Protein AF-A0A3T0N5Q4-F1 (afdb_monomer_lite)

Foldseek 3Di:
DADAQFKKAFPDCPPVVRRPWIWGFHDFPDVVQTKTWIFTAELVLDTPDTDIDTPVRIDGPGHDDDDPVC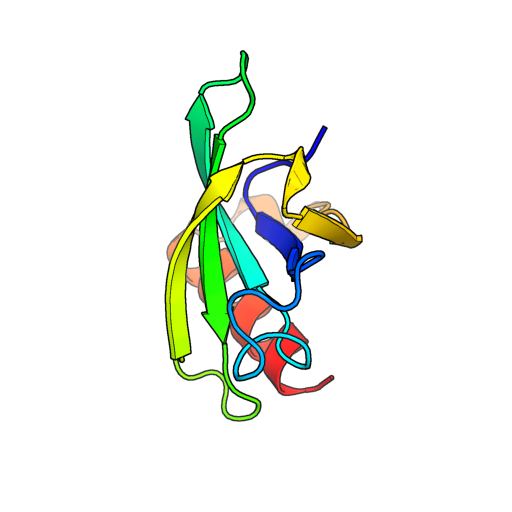PPPDSVRSSSVSSNVRSPD

Organism: NCBI:txid2483033

Radius of gyration: 12.54 Å; chains: 1; bounding box: 31×25×36 Å

Structure (mmCIF, N/CA/C/O backbone):
data_AF-A0A3T0N5Q4-F1
#
_entry.id   AF-A0A3T0N5Q4-F1
#
loop_
_atom_site.group_PDB
_atom_site.id
_atom_site.type_symbol
_atom_site.label_atom_id
_atom_site.label_alt_id
_atom_site.label_comp_id
_atom_site.label_asym_id
_atom_site.label_entity_id
_atom_site.label_seq_id
_atom_site.pdbx_PDB_ins_code
_atom_site.Cartn_x
_atom_site.Cartn_y
_atom_site.Cartn_z
_atom_site.occupancy
_atom_site.B_iso_or_equiv
_atom_site.auth_seq_id
_atom_site.auth_comp_id
_atom_site.auth_asym_id
_atom_site.auth_atom_id
_atom_site.pdbx_PDB_model_num
ATOM 1 N N . MET A 1 1 ? -6.124 12.134 5.028 1.00 83.00 1 MET A N 1
ATOM 2 C CA . MET A 1 1 ? -6.846 10.979 4.461 1.00 83.00 1 MET A CA 1
ATOM 3 C C . MET A 1 1 ? -5.871 10.254 3.563 1.00 83.00 1 MET A C 1
ATOM 5 O O . MET A 1 1 ? -5.293 10.916 2.708 1.00 83.00 1 MET A O 1
ATOM 9 N N . ILE A 1 2 ? -5.627 8.974 3.833 1.00 89.81 2 ILE A N 1
ATOM 10 C CA . ILE A 1 2 ? -4.741 8.143 3.015 1.00 89.81 2 ILE A CA 1
ATOM 11 C C . ILE A 1 2 ? -5.504 7.783 1.737 1.00 89.81 2 ILE A C 1
ATOM 13 O O . ILE A 1 2 ? -6.710 7.537 1.790 1.00 89.81 2 ILE A O 1
ATOM 17 N N . LYS A 1 3 ? -4.824 7.814 0.596 1.00 90.31 3 LYS A N 1
ATOM 18 C CA . LYS A 1 3 ? -5.394 7.517 -0.720 1.00 90.31 3 LYS A CA 1
ATOM 19 C C . LYS A 1 3 ? -4.747 6.281 -1.326 1.00 90.31 3 LYS A C 1
ATOM 21 O O . LYS A 1 3 ? -3.684 5.841 -0.897 1.00 90.31 3 LYS A O 1
ATOM 26 N N . GLN A 1 4 ? -5.380 5.751 -2.368 1.00 90.31 4 GLN A N 1
ATOM 27 C CA . GLN A 1 4 ? -4.743 4.765 -3.231 1.00 90.31 4 GLN A CA 1
ATOM 28 C C . GLN A 1 4 ? -3.388 5.295 -3.724 1.00 90.31 4 GLN A C 1
ATOM 30 O O . GLN A 1 4 ? -3.267 6.473 -4.059 1.00 90.31 4 GLN A O 1
ATOM 35 N N . TYR A 1 5 ? -2.396 4.407 -3.759 1.00 90.81 5 TYR A N 1
ATOM 36 C CA . TYR A 1 5 ? -0.996 4.652 -4.108 1.00 90.81 5 TYR A CA 1
ATOM 37 C C . TYR A 1 5 ? -0.157 5.413 -3.081 1.00 90.81 5 TYR A C 1
ATOM 39 O O . TYR A 1 5 ? 1.056 5.534 -3.271 1.00 90.81 5 TYR A O 1
ATOM 47 N N . ASP A 1 6 ? -0.742 5.858 -1.969 1.00 91.81 6 ASP A N 1
ATOM 48 C CA . ASP A 1 6 ? 0.039 6.435 -0.881 1.00 91.81 6 ASP A CA 1
ATOM 49 C C . ASP A 1 6 ? 0.987 5.393 -0.275 1.00 91.81 6 ASP A C 1
ATOM 51 O O . ASP A 1 6 ? 0.666 4.209 -0.150 1.00 91.81 6 ASP A O 1
ATOM 55 N N . SER A 1 7 ? 2.174 5.851 0.114 1.00 91.44 7 SER A N 1
ATOM 56 C CA . SER A 1 7 ? 3.155 5.047 0.834 1.00 91.44 7 SER A CA 1
ATOM 57 C C . SER A 1 7 ? 2.931 5.175 2.336 1.00 91.44 7 SER A C 1
ATOM 59 O O . SER A 1 7 ? 2.855 6.286 2.871 1.00 91.44 7 SER A O 1
ATOM 61 N N . VAL A 1 8 ? 2.852 4.041 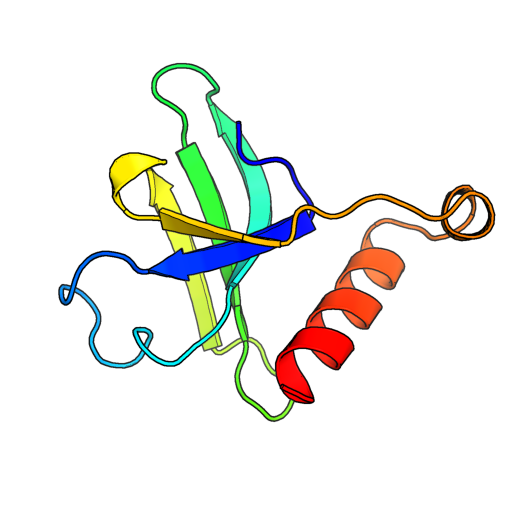3.019 1.00 92.31 8 VAL A N 1
ATOM 62 C CA . VAL A 1 8 ? 2.498 3.930 4.435 1.00 92.31 8 VAL A CA 1
ATOM 63 C C . VAL A 1 8 ? 3.467 3.008 5.177 1.00 92.31 8 VAL A C 1
ATOM 65 O O . VAL A 1 8 ? 4.160 2.199 4.567 1.00 92.31 8 VAL A O 1
ATOM 68 N N . GLN A 1 9 ? 3.502 3.113 6.500 1.00 90.94 9 GLN A N 1
ATOM 69 C CA . GLN A 1 9 ? 4.205 2.194 7.396 1.00 90.94 9 GLN A CA 1
ATOM 70 C C . GLN A 1 9 ? 3.239 1.653 8.445 1.00 90.94 9 GLN A C 1
ATOM 72 O O . GLN A 1 9 ? 2.264 2.321 8.795 1.00 90.94 9 GLN A O 1
ATOM 77 N N . LEU A 1 10 ? 3.528 0.472 8.984 1.00 90.38 10 LEU A N 1
ATOM 78 C CA . LEU A 1 10 ? 2.814 -0.053 10.145 1.00 90.38 10 LEU A CA 1
ATOM 79 C C . LEU A 1 10 ? 3.175 0.742 11.407 1.00 90.38 10 LEU A C 1
ATOM 81 O O . LEU A 1 10 ? 4.345 0.944 11.721 1.00 90.38 10 LEU A O 1
ATOM 85 N N . LYS A 1 11 ? 2.151 1.166 12.149 1.00 85.88 11 LYS A N 1
ATOM 86 C CA . LYS A 1 11 ? 2.280 1.844 13.445 1.00 85.88 11 LYS A CA 1
ATOM 87 C C . LYS A 1 11 ? 2.500 0.857 14.592 1.00 85.88 11 LYS A C 1
ATOM 89 O O . LYS A 1 11 ? 3.226 1.159 15.537 1.00 85.88 11 LYS A O 1
ATOM 94 N N . SER A 1 12 ? 1.837 -0.299 14.531 1.00 71.69 12 SER A N 1
ATOM 95 C CA . SER A 1 12 ? 1.777 -1.259 15.636 1.00 71.69 12 SER A CA 1
ATOM 96 C C . SER A 1 12 ? 2.838 -2.364 15.523 1.00 71.69 12 SER A C 1
ATOM 98 O O . SER A 1 12 ? 3.048 -2.911 14.439 1.00 71.69 12 SER A O 1
ATOM 100 N N . PRO A 1 13 ? 3.445 -2.791 16.649 1.00 64.88 13 PRO A N 1
ATOM 101 C CA . PRO A 1 13 ? 4.410 -3.891 16.692 1.00 64.88 13 PRO A CA 1
ATOM 102 C C . PRO A 1 13 ? 3.770 -5.277 16.567 1.00 64.88 13 PRO A C 1
ATOM 104 O O . PRO A 1 13 ? 4.444 -6.286 16.746 1.00 64.88 13 PRO A O 1
ATOM 107 N N . THR A 1 14 ? 2.474 -5.363 16.254 1.00 66.00 14 THR A N 1
ATOM 108 C CA . THR A 1 14 ? 1.762 -6.632 16.047 1.00 66.00 14 THR A CA 1
ATOM 109 C C . THR A 1 14 ? 2.363 -7.464 14.916 1.00 66.00 14 THR A C 1
ATOM 111 O O . THR A 1 14 ? 2.156 -8.676 14.883 1.00 66.00 14 THR A O 1
ATOM 114 N N . LYS A 1 15 ? 3.132 -6.845 14.009 1.00 72.12 15 LYS A N 1
ATOM 115 C CA . LYS A 1 15 ? 3.893 -7.526 12.954 1.00 72.12 15 LYS A CA 1
ATOM 116 C C . LYS A 1 15 ? 5.319 -6.966 12.879 1.00 72.12 15 LYS A C 1
ATOM 118 O O . LYS A 1 15 ? 5.602 -6.157 11.999 1.00 72.12 15 LYS A O 1
ATOM 123 N N . PRO A 1 16 ? 6.231 -7.402 13.768 1.00 70.38 16 PRO A N 1
ATOM 124 C CA . PRO A 1 16 ? 7.588 -6.858 13.838 1.00 70.38 16 PRO A CA 1
ATOM 125 C C . PRO A 1 16 ? 8.368 -7.062 12.532 1.00 70.38 16 PRO A C 1
ATOM 127 O O . PRO A 1 16 ? 9.146 -6.202 12.147 1.00 70.38 16 PRO A O 1
ATOM 130 N N . ALA A 1 17 ? 8.080 -8.137 11.789 1.00 75.69 17 ALA A N 1
ATOM 131 C CA . ALA A 1 17 ? 8.680 -8.407 10.480 1.00 75.69 17 ALA A CA 1
ATOM 132 C C . ALA A 1 17 ? 8.348 -7.365 9.390 1.00 75.69 17 ALA A C 1
ATOM 134 O O . ALA A 1 17 ? 8.989 -7.374 8.345 1.00 75.69 17 ALA A O 1
ATOM 135 N N . LEU A 1 18 ? 7.343 -6.509 9.614 1.00 79.12 18 LEU A N 1
ATOM 136 C CA . LEU A 1 18 ? 6.901 -5.472 8.678 1.00 79.12 18 LEU A CA 1
ATOM 137 C C . LEU A 1 18 ? 7.151 -4.051 9.207 1.00 79.12 18 LEU A C 1
ATOM 139 O O . LEU A 1 18 ? 6.809 -3.090 8.524 1.00 79.12 18 LEU A O 1
ATOM 143 N N . MET A 1 19 ? 7.708 -3.890 10.416 1.00 70.94 19 MET A N 1
ATOM 144 C CA . MET A 1 19 ? 7.900 -2.560 11.016 1.00 70.94 19 MET A CA 1
ATOM 145 C C . MET A 1 19 ? 8.915 -1.715 10.248 1.00 70.94 19 MET A C 1
ATOM 147 O O . MET A 1 19 ? 8.737 -0.504 10.162 1.00 70.94 19 MET A O 1
ATOM 151 N N . ASP A 1 20 ? 9.926 -2.348 9.657 1.00 75.19 20 ASP A N 1
ATOM 152 C CA . ASP A 1 20 ? 10.940 -1.685 8.829 1.00 75.19 20 ASP A CA 1
ATOM 153 C C . ASP A 1 20 ? 10.563 -1.647 7.338 1.00 75.19 20 ASP A C 1
ATOM 155 O O . ASP A 1 20 ? 11.303 -1.110 6.515 1.00 75.19 20 ASP A O 1
ATOM 159 N N . CYS A 1 21 ? 9.407 -2.207 6.971 1.00 79.25 21 CYS A N 1
ATOM 160 C CA . CYS A 1 21 ? 8.971 -2.308 5.586 1.00 79.25 21 CYS A CA 1
ATOM 161 C C . CYS A 1 21 ? 7.994 -1.184 5.245 1.00 79.25 21 CYS A C 1
ATOM 163 O O . CYS A 1 21 ? 7.027 -0.917 5.964 1.00 79.25 21 CYS A O 1
ATOM 165 N N . ALA A 1 22 ? 8.217 -0.547 4.099 1.00 87.38 22 ALA A N 1
ATOM 166 C CA . ALA A 1 22 ? 7.250 0.375 3.532 1.00 87.38 22 ALA A CA 1
ATOM 167 C C . ALA A 1 22 ? 6.155 -0.401 2.787 1.00 87.38 22 ALA A C 1
ATOM 169 O O . ALA A 1 22 ? 6.418 -1.384 2.088 1.00 87.38 22 ALA A O 1
ATOM 170 N N . GLY A 1 2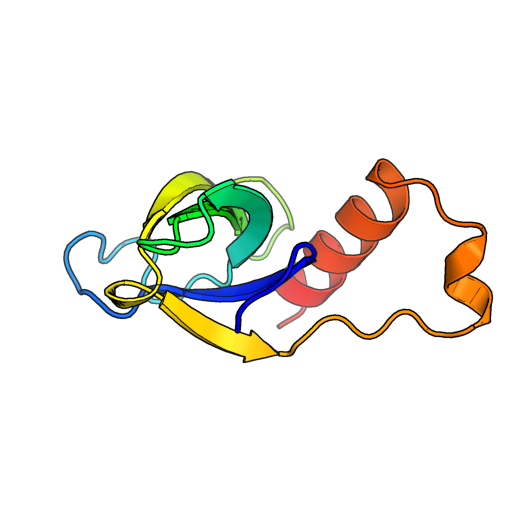3 ? 4.919 0.061 2.933 1.00 90.81 23 GLY A N 1
ATOM 171 C CA . GLY A 1 23 ? 3.765 -0.430 2.201 1.00 90.81 23 GLY A CA 1
ATOM 172 C C . GLY A 1 23 ? 3.230 0.604 1.219 1.00 90.81 23 GLY A C 1
ATOM 1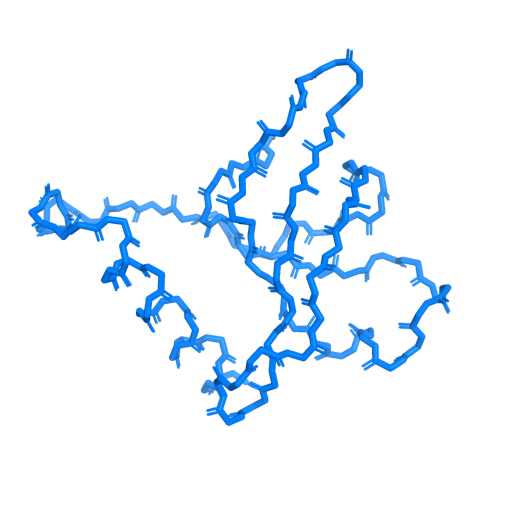73 O O . GLY A 1 23 ? 3.424 1.806 1.400 1.00 90.81 23 GLY A O 1
ATOM 174 N N . VAL A 1 24 ? 2.528 0.145 0.189 1.00 92.44 24 VAL A N 1
ATOM 175 C CA . VAL A 1 24 ? 1.734 0.996 -0.704 1.00 92.44 24 VAL A CA 1
ATOM 176 C C . VAL A 1 24 ? 0.270 0.624 -0.558 1.00 92.44 24 VAL A C 1
ATOM 178 O O . VAL A 1 24 ? -0.083 -0.556 -0.582 1.00 92.44 24 VAL A O 1
ATOM 181 N N . VAL A 1 25 ? -0.594 1.628 -0.456 1.00 93.00 25 VAL A N 1
ATOM 182 C CA . VAL A 1 25 ? -2.039 1.419 -0.511 1.00 93.00 25 VAL A CA 1
ATOM 183 C C . VAL A 1 25 ? -2.443 1.010 -1.921 1.00 93.00 25 VAL A C 1
ATOM 185 O O . VAL A 1 25 ? -2.290 1.772 -2.874 1.00 93.00 25 VAL A O 1
ATOM 188 N N . VAL A 1 26 ? -2.973 -0.198 -2.052 1.00 91.94 26 VAL A N 1
ATOM 189 C CA . VAL A 1 26 ? -3.447 -0.751 -3.325 1.00 91.94 26 VAL A CA 1
ATOM 190 C C . VAL A 1 26 ? -4.893 -0.367 -3.563 1.00 91.94 26 VAL A C 1
ATOM 192 O O . VAL A 1 26 ? -5.283 -0.134 -4.703 1.00 91.94 26 VAL A O 1
ATOM 195 N N . ASP A 1 27 ? -5.682 -0.297 -2.492 1.00 91.81 27 ASP A N 1
ATOM 196 C CA . ASP A 1 27 ? -7.108 -0.018 -2.581 1.00 91.81 27 ASP A CA 1
ATOM 197 C C . ASP A 1 27 ? -7.665 0.587 -1.288 1.00 91.81 27 ASP A C 1
ATOM 199 O O . ASP A 1 27 ? -7.103 0.401 -0.202 1.00 91.81 27 ASP A O 1
ATOM 203 N N . VAL A 1 28 ? -8.780 1.306 -1.414 1.00 91.75 28 VAL A N 1
ATOM 204 C CA . VAL A 1 28 ? -9.533 1.892 -0.298 1.00 91.75 28 VAL A CA 1
ATOM 205 C C . VAL A 1 28 ? -10.848 1.126 -0.173 1.00 91.75 28 VAL A C 1
ATOM 207 O O . VAL A 1 28 ? -11.743 1.286 -0.996 1.00 91.75 28 VAL A O 1
ATOM 210 N N . LEU A 1 29 ? -10.967 0.286 0.856 1.00 91.62 29 LEU A N 1
ATOM 211 C CA . LEU A 1 29 ? -12.121 -0.601 1.036 1.00 91.62 29 LEU A CA 1
ATOM 212 C C . LEU A 1 29 ? -13.344 0.138 1.575 1.00 91.62 29 LEU A C 1
ATOM 214 O O . LEU A 1 29 ? -14.469 -0.089 1.139 1.00 91.62 29 LEU A O 1
ATOM 218 N N . THR A 1 30 ? -13.132 0.993 2.572 1.00 90.62 30 THR A N 1
ATOM 219 C CA . THR A 1 30 ? -14.194 1.793 3.186 1.00 90.62 30 THR A CA 1
ATOM 220 C C . THR A 1 30 ? -13.613 3.116 3.658 1.00 90.62 30 THR A C 1
ATOM 222 O O . THR A 1 30 ? -12.446 3.178 4.039 1.00 90.62 30 THR A O 1
ATOM 225 N N . GLU A 1 31 ? -14.421 4.175 3.640 1.00 88.00 31 GLU A N 1
ATOM 226 C CA . GLU A 1 31 ? -14.011 5.515 4.077 1.00 88.00 31 GLU A CA 1
ATOM 227 C C . GLU A 1 31 ? -14.420 5.816 5.530 1.00 88.00 31 GLU A C 1
ATOM 229 O O . GLU A 1 31 ? -13.896 6.756 6.128 1.00 88.00 31 GLU A O 1
ATOM 234 N N . ASN A 1 32 ? -15.332 5.028 6.120 1.00 89.62 32 ASN A N 1
ATOM 235 C CA . ASN A 1 32 ? -15.836 5.256 7.476 1.00 89.62 32 ASN A CA 1
ATOM 236 C C . ASN A 1 32 ? -16.354 3.958 8.154 1.00 89.62 32 ASN A C 1
ATOM 238 O O . ASN A 1 32 ? -17.498 3.571 7.907 1.00 89.62 32 ASN A O 1
ATOM 242 N N . PRO A 1 33 ? -15.567 3.309 9.038 1.00 87.00 33 PRO A N 1
ATOM 243 C CA . PRO A 1 33 ? -14.199 3.669 9.409 1.00 87.00 33 PRO A CA 1
ATOM 244 C C . PRO A 1 33 ? -13.199 3.361 8.276 1.00 87.00 33 PRO A C 1
ATOM 246 O O . PRO A 1 33 ? -13.322 2.334 7.607 1.00 87.00 33 PRO A O 1
ATOM 249 N N . PRO A 1 34 ? -12.197 4.225 8.049 1.00 92.94 34 PRO A N 1
ATOM 250 C CA . PRO A 1 34 ? -11.274 4.085 6.930 1.00 92.94 34 PRO A CA 1
ATOM 251 C C . PRO A 1 34 ? -10.448 2.792 6.992 1.00 92.94 34 PRO A C 1
ATOM 253 O O . PRO A 1 34 ? -9.724 2.563 7.966 1.00 92.94 34 PRO A O 1
ATOM 256 N N . PHE A 1 35 ? -10.529 1.991 5.927 1.00 93.88 35 PHE A N 1
ATOM 257 C CA . PHE A 1 35 ? -9.857 0.697 5.785 1.00 93.88 35 PHE A CA 1
ATOM 258 C C . PHE A 1 35 ? -9.228 0.552 4.399 1.00 93.88 35 PHE A C 1
ATOM 260 O O . PHE A 1 35 ? -9.823 0.948 3.394 1.00 93.88 35 PHE A O 1
ATOM 267 N N . TYR A 1 36 ? -8.036 -0.036 4.345 1.00 94.38 36 TYR A N 1
ATOM 268 C CA . TYR A 1 36 ? -7.195 -0.054 3.151 1.00 94.38 36 TYR A CA 1
ATOM 269 C C . TYR A 1 36 ? -6.592 -1.433 2.915 1.00 94.38 36 TYR A C 1
ATOM 271 O O . TYR A 1 36 ? -6.218 -2.108 3.873 1.00 94.38 36 TYR A O 1
ATOM 279 N N . ILE A 1 37 ? -6.414 -1.799 1.646 1.00 94.31 37 ILE A N 1
ATOM 280 C CA . ILE A 1 37 ? -5.520 -2.897 1.273 1.00 94.31 37 ILE A CA 1
ATOM 281 C C . ILE A 1 37 ? -4.126 -2.307 1.096 1.00 94.31 37 ILE A C 1
ATOM 283 O O . ILE A 1 37 ? -3.922 -1.431 0.253 1.00 94.31 37 ILE A O 1
ATOM 287 N N . VAL A 1 38 ? -3.159 -2.797 1.864 1.00 93.44 38 VAL A N 1
ATOM 288 C CA . VAL A 1 38 ? -1.764 -2.355 1.814 1.00 93.44 38 VAL A CA 1
ATOM 289 C C . VAL A 1 38 ? -0.878 -3.514 1.394 1.00 93.44 38 VAL A C 1
ATOM 291 O O . VAL A 1 38 ? -0.891 -4.575 2.018 1.00 93.44 38 VAL A O 1
ATOM 294 N N . GLU A 1 39 ? -0.074 -3.303 0.356 1.00 93.12 39 GLU A N 1
ATOM 295 C CA . GLU A 1 39 ? 0.990 -4.233 -0.005 1.00 93.12 39 GLU A CA 1
ATOM 296 C C . GLU A 1 39 ? 2.317 -3.757 0.577 1.00 93.12 39 GLU A C 1
ATOM 298 O O . GLU A 1 39 ? 2.804 -2.684 0.228 1.00 93.12 39 GLU A O 1
ATOM 303 N N . PHE A 1 40 ? 2.908 -4.573 1.442 1.00 91.06 40 PHE A N 1
ATOM 304 C CA . PHE A 1 40 ? 4.272 -4.404 1.920 1.00 91.06 40 PHE A CA 1
ATOM 305 C C . PHE A 1 40 ? 5.233 -5.037 0.932 1.00 91.06 40 PHE A C 1
ATOM 307 O O . PHE A 1 40 ? 5.025 -6.170 0.485 1.00 91.06 40 PHE A O 1
ATOM 314 N N . VAL A 1 41 ? 6.288 -4.302 0.605 1.00 87.75 41 VAL A N 1
ATOM 315 C CA . VAL A 1 41 ? 7.301 -4.737 -0.352 1.00 87.75 41 VAL A CA 1
ATOM 316 C C . VAL A 1 41 ? 8.651 -4.890 0.332 1.00 87.75 41 VAL A C 1
ATOM 318 O O . VAL A 1 41 ? 9.025 -4.100 1.195 1.00 87.75 41 VAL A O 1
ATOM 321 N N . ASN A 1 42 ? 9.383 -5.922 -0.073 1.00 84.38 42 ASN A N 1
ATOM 322 C CA . ASN A 1 42 ? 10.772 -6.119 0.320 1.00 84.38 42 ASN A CA 1
ATOM 323 C C . ASN A 1 42 ? 11.685 -5.124 -0.421 1.00 84.38 42 ASN A C 1
ATOM 325 O O . ASN A 1 42 ? 11.309 -4.543 -1.443 1.00 84.38 42 ASN A O 1
ATOM 329 N N . SER A 1 43 ? 12.932 -4.998 0.035 1.00 80.69 43 SER A N 1
ATOM 330 C CA . SER A 1 43 ? 13.961 -4.165 -0.608 1.00 80.69 43 SER A CA 1
ATOM 331 C C . SER A 1 43 ? 14.317 -4.602 -2.038 1.00 80.69 43 SER A C 1
ATOM 333 O O . SER A 1 43 ? 14.924 -3.847 -2.786 1.00 80.69 43 SER A O 1
ATOM 335 N N . ASP A 1 44 ? 13.947 -5.813 -2.454 1.00 80.88 44 ASP A N 1
ATOM 336 C CA . ASP A 1 44 ? 14.101 -6.281 -3.838 1.00 80.88 44 ASP A CA 1
ATOM 337 C C . ASP A 1 44 ? 12.889 -5.933 -4.732 1.00 80.88 44 ASP A C 1
ATOM 339 O O . ASP A 1 44 ? 12.885 -6.229 -5.928 1.00 80.88 44 ASP A O 1
ATOM 343 N N . GLY A 1 45 ? 11.859 -5.285 -4.172 1.00 78.38 45 GLY A N 1
ATOM 344 C CA . GLY A 1 45 ? 10.613 -4.928 -4.852 1.00 78.38 45 GLY A CA 1
ATOM 345 C C . GLY A 1 45 ? 9.605 -6.070 -4.970 1.00 78.38 45 GLY A C 1
ATOM 346 O O . GLY A 1 45 ? 8.549 -5.880 -5.584 1.00 78.38 45 GLY A O 1
ATOM 347 N N . SER A 1 46 ? 9.899 -7.242 -4.398 1.00 84.81 46 SER A N 1
ATOM 348 C CA . SER A 1 46 ? 8.939 -8.339 -4.292 1.00 84.81 46 SER A CA 1
ATOM 349 C C . SER A 1 46 ? 7.863 -8.032 -3.250 1.00 84.81 46 SER A C 1
ATOM 351 O O . SER A 1 46 ? 8.085 -7.303 -2.281 1.00 84.81 46 SER A O 1
ATOM 353 N N . THR A 1 47 ? 6.671 -8.590 -3.454 1.00 88.62 47 THR A N 1
ATOM 354 C CA . THR A 1 47 ? 5.585 -8.508 -2.474 1.00 88.62 47 THR A CA 1
ATOM 355 C C . THR A 1 47 ? 5.937 -9.355 -1.257 1.00 88.62 47 THR A C 1
ATOM 357 O O . THR A 1 47 ? 6.110 -10.566 -1.374 1.00 88.62 47 THR A O 1
ATOM 360 N N . GLN A 1 48 ? 6.004 -8.725 -0.090 1.00 88.94 48 GLN A N 1
ATOM 361 C CA . GLN A 1 48 ? 6.235 -9.399 1.183 1.00 88.94 48 GLN A CA 1
ATOM 362 C C . GLN A 1 48 ? 4.917 -9.831 1.832 1.00 88.94 48 GLN A C 1
ATOM 364 O O . GLN A 1 48 ? 4.791 -10.964 2.292 1.00 88.94 48 GLN A O 1
ATOM 369 N N . ALA A 1 49 ? 3.929 -8.935 1.868 1.00 90.19 49 ALA A N 1
ATOM 370 C CA . ALA A 1 49 ? 2.613 -9.198 2.440 1.00 90.19 49 ALA A CA 1
ATOM 371 C C . ALA A 1 49 ? 1.549 -8.287 1.821 1.00 90.19 49 ALA A C 1
ATOM 373 O O . ALA A 1 49 ? 1.843 -7.161 1.433 1.00 90.19 49 ALA A O 1
ATOM 374 N N . LEU A 1 50 ? 0.303 -8.756 1.789 1.00 92.62 50 LEU A N 1
ATOM 375 C CA . LEU A 1 50 ? -0.871 -7.962 1.432 1.00 92.62 50 LEU A CA 1
ATOM 376 C C . LEU A 1 50 ? -1.845 -8.018 2.609 1.00 92.62 50 LEU A C 1
ATOM 378 O O . LEU A 1 50 ? -2.216 -9.116 3.024 1.00 92.62 50 LEU A O 1
ATOM 382 N N . LEU A 1 51 ? -2.189 -6.868 3.188 1.00 92.44 51 LEU A N 1
ATOM 383 C CA . LEU A 1 51 ? -2.946 -6.788 4.437 1.00 92.44 51 LEU A CA 1
ATOM 384 C C . LEU A 1 51 ? -4.073 -5.766 4.369 1.00 92.44 51 LEU A C 1
ATOM 386 O O . LEU A 1 51 ? -3.881 -4.663 3.862 1.00 92.44 51 LEU A O 1
ATOM 390 N N . ASP A 1 52 ? -5.188 -6.111 5.004 1.00 94.12 52 ASP A N 1
ATOM 391 C CA . ASP A 1 52 ? -6.290 -5.192 5.261 1.00 94.12 52 ASP A CA 1
ATOM 392 C C . ASP A 1 52 ? -6.016 -4.472 6.583 1.00 94.12 52 ASP A C 1
ATOM 394 O O . ASP A 1 52 ? -5.911 -5.112 7.635 1.00 94.12 52 ASP A O 1
ATOM 398 N N . LEU A 1 53 ? -5.845 -3.153 6.532 1.00 92.31 53 LEU A N 1
ATOM 399 C CA . LEU A 1 53 ? -5.439 -2.348 7.682 1.00 92.31 53 LEU A CA 1
ATOM 400 C C . LEU A 1 53 ? -6.334 -1.122 7.846 1.00 92.31 53 LEU A C 1
ATOM 402 O O . LEU A 1 53 ? -6.678 -0.439 6.877 1.00 92.31 53 LEU A O 1
ATOM 406 N N . GLY A 1 54 ? -6.678 -0.829 9.099 1.00 92.75 54 GLY A N 1
ATOM 407 C CA . GLY A 1 54 ? -7.368 0.400 9.460 1.00 92.75 54 GLY A CA 1
ATOM 408 C C . GLY A 1 54 ? -6.424 1.599 9.406 1.00 92.75 54 GLY A C 1
ATOM 409 O O . GLY A 1 54 ? -5.207 1.469 9.551 1.00 92.75 54 GLY A O 1
ATOM 410 N N . ALA A 1 55 ? -6.977 2.804 9.246 1.00 91.44 55 ALA A N 1
ATOM 411 C CA . ALA A 1 55 ? -6.171 4.030 9.287 1.00 91.44 55 ALA A CA 1
ATOM 412 C C . ALA A 1 55 ? -5.378 4.200 10.594 1.00 91.44 55 ALA A C 1
ATOM 414 O O . ALA A 1 55 ? -4.334 4.844 10.595 1.00 91.44 55 ALA A O 1
ATOM 415 N N . GLU A 1 56 ? -5.876 3.656 11.706 1.00 90.88 56 GLU A N 1
ATOM 416 C CA . GLU A 1 56 ? -5.230 3.743 13.018 1.00 90.88 56 GLU A CA 1
ATOM 417 C C . GLU A 1 56 ? -3.934 2.926 13.124 1.00 90.88 56 GLU A C 1
ATOM 419 O O . GLU A 1 56 ? -3.048 3.299 13.898 1.00 90.88 56 GLU A O 1
ATOM 424 N N . ASP A 1 57 ? -3.802 1.874 12.309 1.00 90.00 57 ASP A N 1
ATOM 425 C CA . ASP A 1 57 ? -2.634 0.992 12.236 1.00 90.00 57 ASP A CA 1
ATOM 426 C C . ASP A 1 57 ? -1.550 1.508 11.284 1.00 90.00 57 ASP A C 1
ATOM 428 O O . ASP A 1 57 ? -0.470 0.919 11.202 1.00 90.00 57 ASP A O 1
ATOM 432 N N . LEU A 1 58 ? -1.826 2.590 10.554 1.00 91.12 58 LEU A N 1
ATOM 433 C CA . LEU A 1 58 ? -0.982 3.089 9.476 1.00 91.12 58 LEU A CA 1
ATOM 434 C C . LEU A 1 58 ? -0.422 4.477 9.783 1.00 91.12 58 LEU A C 1
ATOM 436 O O . LEU A 1 58 ? -1.098 5.365 10.301 1.00 91.12 58 LEU A O 1
ATOM 440 N N . ILE A 1 59 ? 0.830 4.682 9.388 1.00 91.88 59 ILE A N 1
ATOM 441 C CA . ILE A 1 59 ? 1.487 5.985 9.344 1.00 91.88 59 ILE A CA 1
ATOM 442 C C . ILE A 1 59 ? 1.677 6.347 7.876 1.00 91.88 59 ILE A C 1
ATOM 444 O O . ILE A 1 59 ? 2.329 5.615 7.136 1.00 91.88 59 ILE A O 1
ATOM 448 N N . LEU A 1 60 ? 1.123 7.478 7.444 1.00 92.31 60 LEU A N 1
ATOM 449 C CA . LEU A 1 60 ? 1.365 8.005 6.103 1.00 92.31 60 LEU A CA 1
ATOM 450 C C . LEU A 1 60 ? 2.812 8.507 5.998 1.00 92.31 60 LEU A C 1
ATOM 452 O O . LEU A 1 60 ? 3.191 9.437 6.706 1.00 92.31 60 LEU A O 1
ATOM 456 N N . ILE A 1 61 ? 3.598 7.914 5.099 1.00 90.25 61 ILE A N 1
ATOM 457 C CA . ILE A 1 61 ? 4.980 8.329 4.823 1.00 90.25 61 ILE A CA 1
ATOM 458 C C . ILE A 1 61 ? 4.997 9.381 3.713 1.00 90.25 61 ILE A C 1
ATOM 460 O O . ILE A 1 61 ? 5.682 10.398 3.806 1.00 90.25 61 ILE A O 1
ATOM 464 N N . SER A 1 62 ? 4.282 9.114 2.621 1.00 89.12 62 SER A N 1
ATOM 465 C CA . SER A 1 62 ? 4.273 9.976 1.442 1.00 89.12 62 SER A CA 1
ATOM 466 C C . SER A 1 62 ? 2.982 9.777 0.671 1.00 89.12 62 SER A C 1
ATOM 468 O O . SER A 1 62 ? 2.594 8.640 0.404 1.00 89.12 62 SER A O 1
ATOM 470 N N . SER A 1 63 ? 2.328 10.878 0.305 1.00 88.62 63 SER A N 1
ATOM 471 C CA . SER A 1 63 ? 1.169 10.803 -0.576 1.00 88.62 63 SER A CA 1
ATOM 472 C C . SER A 1 63 ? 1.596 10.755 -2.033 1.00 88.62 63 SER A C 1
ATOM 474 O O . SER A 1 63 ? 2.445 11.539 -2.467 1.00 88.62 63 SER A O 1
ATOM 476 N N . TYR A 1 64 ? 0.976 9.862 -2.797 1.00 82.94 64 TYR A N 1
ATOM 477 C CA . TYR A 1 64 ? 1.166 9.822 -4.233 1.00 82.94 64 TYR A CA 1
ATOM 478 C C . TYR A 1 64 ? 0.461 11.018 -4.867 1.00 82.94 64 TYR A C 1
ATOM 480 O O . TYR A 1 64 ? -0.756 11.181 -4.781 1.00 82.94 64 TYR A O 1
ATOM 488 N N . SER A 1 65 ? 1.252 11.864 -5.518 1.00 77.69 65 SER A N 1
ATOM 489 C CA . SER A 1 65 ? 0.752 12.926 -6.377 1.00 77.69 65 SER A CA 1
ATOM 490 C C . SER A 1 65 ? 1.189 12.585 -7.796 1.00 77.69 65 SER A C 1
ATOM 492 O O . SER A 1 65 ? 2.389 12.650 -8.074 1.00 77.69 65 SER A O 1
ATOM 494 N N . PRO A 1 66 ? 0.271 12.183 -8.691 1.00 67.44 66 PRO A N 1
ATOM 495 C CA . PRO A 1 66 ? 0.646 11.910 -10.066 1.00 67.44 66 PRO A CA 1
ATOM 496 C C . PRO A 1 66 ? 1.217 13.188 -10.686 1.00 67.44 66 PRO A C 1
ATOM 498 O O . PRO A 1 66 ? 0.588 14.247 -10.660 1.00 67.44 66 PRO A O 1
ATOM 501 N N . GLU A 1 67 ? 2.424 13.100 -11.241 1.00 67.12 67 GLU A N 1
ATOM 502 C CA . GLU A 1 67 ? 2.910 14.136 -12.147 1.00 67.12 67 GLU A CA 1
ATOM 503 C C . GLU A 1 67 ? 1.985 14.192 -13.371 1.00 67.12 67 GLU A C 1
ATOM 505 O 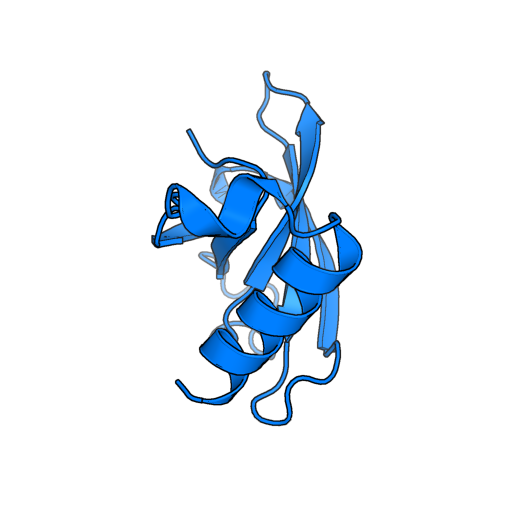O . GLU A 1 67 ? 1.455 13.157 -13.784 1.00 67.12 67 GLU A O 1
ATOM 510 N N . PRO A 1 68 ? 1.807 15.355 -14.015 1.00 59.44 68 PRO A N 1
ATOM 511 C CA . PRO A 1 68 ? 0.927 15.475 -15.173 1.00 59.44 68 PRO A CA 1
ATOM 512 C C . PRO A 1 68 ? 1.260 14.502 -16.323 1.00 59.44 68 PRO A C 1
ATOM 514 O O . PRO A 1 68 ? 0.363 14.142 -17.082 1.00 59.44 68 PRO A O 1
ATOM 517 N N . ALA A 1 69 ? 2.502 14.011 -16.415 1.00 58.22 69 ALA A N 1
ATOM 518 C CA . ALA A 1 69 ? 2.929 12.982 -17.369 1.00 58.22 69 ALA A CA 1
ATOM 519 C C . ALA A 1 69 ? 2.504 11.542 -16.995 1.00 58.22 69 ALA A C 1
ATOM 521 O O . ALA A 1 69 ? 2.473 10.663 -17.855 1.00 58.22 69 ALA A O 1
ATOM 522 N N . ALA A 1 70 ? 2.161 11.283 -15.729 1.00 56.06 70 ALA A N 1
ATOM 523 C CA . ALA A 1 70 ? 1.733 9.976 -15.232 1.00 56.06 70 ALA A CA 1
ATOM 524 C C . ALA A 1 70 ? 0.261 9.655 -15.549 1.00 56.06 70 ALA A C 1
ATOM 526 O O . ALA A 1 70 ? -0.141 8.504 -15.404 1.00 56.06 70 ALA A O 1
ATOM 527 N N . HIS A 1 71 ? -0.524 10.621 -16.049 1.00 55.41 71 HIS A N 1
ATOM 528 C CA . HIS A 1 71 ? -1.925 10.412 -16.448 1.00 55.41 71 HIS A CA 1
ATOM 529 C C . HIS A 1 71 ? -2.113 9.379 -17.573 1.00 55.41 71 HIS A C 1
ATOM 531 O O . HIS A 1 71 ? -3.227 8.913 -17.792 1.00 55.41 71 HIS A O 1
ATOM 537 N N . HIS A 1 72 ? -1.042 9.012 -18.282 1.00 59.47 72 HIS A N 1
ATOM 538 C CA . HIS A 1 72 ? -1.065 7.980 -19.323 1.00 59.47 72 HIS A CA 1
ATOM 539 C C . HIS A 1 72 ? -0.666 6.586 -18.819 1.00 59.47 72 HIS A C 1
ATOM 541 O O . HIS A 1 72 ? -0.747 5.621 -19.577 1.00 59.47 72 HIS A O 1
ATOM 547 N N . LEU A 1 73 ? -0.208 6.466 -17.569 1.00 66.56 73 LEU A N 1
ATOM 548 C CA . LEU A 1 73 ? 0.201 5.187 -17.004 1.00 66.56 73 LEU A CA 1
ATOM 549 C C . LEU A 1 73 ? -1.024 4.435 -16.492 1.00 66.56 73 LEU A C 1
ATOM 551 O O . LEU A 1 73 ? -1.797 4.947 -15.685 1.00 66.56 73 LEU A O 1
ATOM 555 N N . GLY A 1 74 ? -1.183 3.192 -16.941 1.00 75.00 74 GLY A N 1
ATOM 556 C CA . GLY A 1 74 ? -2.190 2.303 -16.375 1.00 75.00 74 GLY A CA 1
ATOM 557 C C . GLY A 1 74 ? -1.904 1.995 -14.894 1.00 75.00 74 GLY A C 1
ATOM 558 O O . GLY A 1 74 ? -0.746 2.071 -14.465 1.00 75.00 74 GLY A O 1
ATOM 559 N N . PRO A 1 75 ? -2.918 1.562 -14.121 1.00 73.81 75 PRO A N 1
ATOM 560 C CA . PRO A 1 75 ? -2.788 1.210 -12.701 1.00 73.81 75 PRO A CA 1
ATOM 561 C C . PRO A 1 75 ? -1.601 0.284 -12.398 1.00 73.81 75 PRO A C 1
ATOM 563 O O . PRO A 1 75 ? -0.863 0.494 -11.439 1.00 73.81 75 PRO A O 1
ATOM 566 N N . ALA A 1 76 ? -1.361 -0.703 -13.266 1.00 76.75 76 ALA A N 1
ATOM 567 C CA . ALA A 1 76 ? -0.263 -1.659 -13.130 1.00 76.75 76 ALA A CA 1
ATOM 568 C C . ALA A 1 76 ? 1.133 -1.022 -13.267 1.00 76.75 76 ALA A C 1
ATOM 570 O O . ALA A 1 76 ? 2.100 -1.490 -12.666 1.00 76.75 76 ALA A O 1
ATOM 571 N N . GLU A 1 77 ? 1.263 0.050 -14.046 1.00 80.44 77 GLU A N 1
ATOM 572 C CA . GLU A 1 77 ? 2.547 0.710 -14.266 1.00 80.44 77 GLU A CA 1
ATOM 573 C C . GLU A 1 77 ? 2.874 1.722 -13.165 1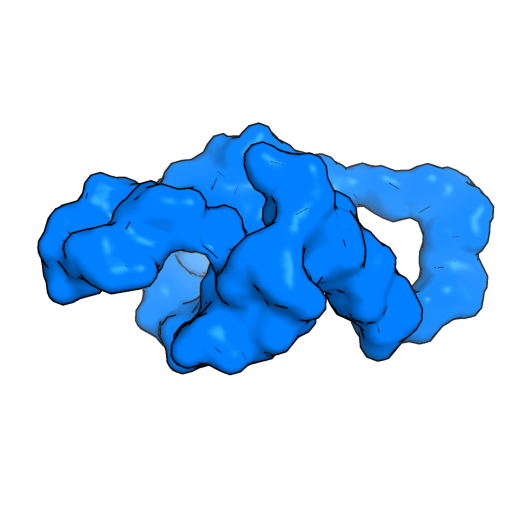.00 80.44 77 GLU A C 1
ATOM 575 O O . GLU A 1 77 ? 4.023 1.791 -12.717 1.00 80.44 77 GLU A O 1
ATOM 580 N N . ILE A 1 78 ? 1.855 2.443 -12.680 1.00 80.81 78 ILE A N 1
ATOM 581 C CA . ILE A 1 78 ? 1.941 3.259 -11.459 1.00 80.81 78 ILE A CA 1
ATOM 582 C C . ILE A 1 78 ? 2.408 2.370 -10.307 1.00 80.81 78 ILE A C 1
ATOM 584 O O . ILE A 1 78 ? 3.399 2.668 -9.639 1.00 80.81 78 ILE A O 1
ATOM 588 N N . TRP A 1 79 ? 1.759 1.217 -10.162 1.00 76.62 79 TRP A N 1
ATOM 589 C CA . TRP A 1 79 ? 2.094 0.214 -9.167 1.00 76.62 79 TRP A CA 1
ATOM 590 C C . TRP A 1 79 ? 3.549 -0.250 -9.253 1.00 76.62 79 TRP A C 1
ATOM 592 O O . TRP A 1 79 ? 4.300 -0.155 -8.283 1.00 76.62 79 TRP A O 1
ATOM 602 N N . ARG A 1 80 ? 3.990 -0.679 -10.441 1.00 80.75 80 ARG A N 1
ATOM 603 C CA . ARG A 1 80 ? 5.371 -1.121 -10.674 1.00 80.75 80 ARG A CA 1
ATOM 604 C C . ARG A 1 80 ? 6.397 -0.048 -10.300 1.00 80.75 80 ARG A C 1
ATOM 606 O O . ARG A 1 80 ? 7.427 -0.370 -9.711 1.00 80.75 80 ARG A O 1
ATOM 613 N N . LYS A 1 81 ? 6.132 1.221 -10.629 1.00 82.00 81 LYS A N 1
ATOM 614 C CA . LYS A 1 81 ? 7.014 2.341 -10.268 1.00 82.00 81 LYS A CA 1
ATOM 615 C C . LYS A 1 81 ? 7.085 2.550 -8.758 1.00 82.00 81 LYS A C 1
ATOM 617 O O . LYS A 1 81 ? 8.186 2.722 -8.245 1.00 82.00 81 LYS A O 1
ATOM 622 N N . LEU A 1 82 ? 5.955 2.502 -8.054 1.00 82.38 82 LEU A N 1
ATOM 623 C CA . LEU A 1 82 ? 5.921 2.667 -6.597 1.00 82.38 82 LEU A CA 1
ATOM 624 C C . LEU A 1 82 ? 6.717 1.572 -5.891 1.00 82.38 82 LEU A C 1
ATOM 626 O O . LEU A 1 82 ? 7.547 1.892 -5.043 1.00 82.38 82 LEU A O 1
ATOM 630 N N . LYS A 1 83 ? 6.574 0.310 -6.323 1.00 80.38 83 LYS A N 1
ATOM 631 C CA . LYS A 1 83 ? 7.406 -0.787 -5.804 1.00 80.38 83 LYS A CA 1
ATOM 632 C C . LYS A 1 83 ? 8.893 -0.515 -5.991 1.00 80.38 83 LYS A C 1
ATOM 634 O O . LYS A 1 83 ? 9.663 -0.681 -5.057 1.00 80.38 83 LYS A O 1
ATOM 639 N N . GLN A 1 84 ? 9.304 -0.055 -7.175 1.00 80.56 84 GLN A N 1
ATOM 640 C CA . GLN A 1 84 ? 10.712 0.272 -7.424 1.00 80.56 84 GLN A CA 1
ATOM 641 C C . GLN A 1 84 ? 11.220 1.456 -6.596 1.00 80.56 84 GLN A C 1
ATOM 643 O O . GLN A 1 84 ? 12.401 1.487 -6.261 1.00 80.56 84 GLN A O 1
ATOM 648 N N . ILE A 1 85 ? 10.370 2.442 -6.297 1.00 80.69 85 ILE A N 1
ATOM 649 C CA . ILE A 1 85 ? 10.737 3.580 -5.446 1.00 80.69 85 ILE A CA 1
ATOM 650 C C . ILE A 1 85 ? 10.924 3.116 -4.003 1.00 80.69 85 ILE A C 1
ATOM 652 O O . ILE A 1 85 ? 11.912 3.491 -3.378 1.00 80.69 85 ILE A O 1
ATOM 656 N N . LEU A 1 86 ? 10.006 2.294 -3.494 1.00 78.88 86 LEU A N 1
ATOM 657 C CA . LEU A 1 86 ? 10.094 1.759 -2.139 1.00 78.88 86 LEU A CA 1
ATOM 658 C C . LEU A 1 86 ? 11.256 0.780 -1.968 1.00 78.88 86 LEU A C 1
ATOM 660 O O . LEU A 1 86 ? 11.952 0.861 -0.970 1.00 78.88 86 LEU A O 1
ATOM 664 N N . ALA A 1 87 ? 11.520 -0.074 -2.957 1.00 75.44 87 ALA A N 1
ATOM 665 C CA . ALA A 1 87 ? 12.641 -1.015 -2.938 1.00 75.44 87 ALA A CA 1
ATOM 666 C C . ALA A 1 87 ? 14.023 -0.331 -2.888 1.00 75.44 87 ALA A C 1
ATOM 668 O O . ALA A 1 87 ? 14.996 -0.913 -2.425 1.00 75.44 87 ALA A O 1
ATOM 669 N N . LYS A 1 88 ? 14.130 0.903 -3.399 1.00 69.25 88 LYS A N 1
ATOM 670 C CA . LYS A 1 88 ? 15.382 1.681 -3.423 1.00 69.25 88 LYS A CA 1
ATOM 671 C C . LYS A 1 88 ? 15.610 2.535 -2.172 1.00 69.25 88 LYS A C 1
ATOM 673 O O . LYS A 1 88 ? 16.654 3.185 -2.102 1.00 69.25 88 LYS A O 1
ATOM 678 N N . ARG A 1 89 ? 14.631 2.616 -1.270 1.00 60.50 89 ARG A N 1
ATOM 679 C CA . ARG A 1 89 ? 14.750 3.324 0.011 1.00 60.50 89 ARG A CA 1
ATOM 680 C C . ARG A 1 89 ? 15.297 2.390 1.076 1.00 60.50 89 ARG A C 1
ATOM 682 O O . ARG A 1 89 ? 16.073 2.911 1.902 1.00 60.50 89 ARG A O 1
#

Sequence (89 aa):
MIKQYDSVQLKSPTKPALMDCAGVVVDVLTENPPFYIVEFVNSDGSTQALLDLGAEDLILISSYSPEPAAHHLGPAEIWRKLKQILAKR

pLDDT: mean 82.93, std 10.38, range [55.41, 94.38]

InterPro domains:
  IPR032568 Protein of unknown function DUF4926 [PF16277] (23-59)

Secondary structure (DSSP, 8-state):
---TT-EEEE-STT-GGGTT-EEEEEEEEEETTEEEEEEEE-TTS-EEEEEEEEGGGEEEEE-----GGGGGS-HHHHHHHHHHHHHT-